Protein AF-B7ARJ6-F1 (afdb_monomer)

Foldseek 3Di:
DADDDQQAAVVVVVVCCVPPVDPDYYHPQVVVVVVCVVVVHDDDDDWFDQADSHNCRVVSNVVRVVVRVVVVVVVVVVVVVVVD

Sequence (84 aa):
MSGDQFISDKAVKERIISNFGGMCTEMEGAAIAQAAYVNKIPFLIMRAISDKADDSATVDYPAFEAQAIKNSVTLLTAIAAKLG

Nearest PDB structures (foldseek):
  4bmx-assembly1_B  TM=9.925E-01  e=6.871E-04  Helicobacter pylori 26695
  6dyu-assembly1_A  TM=9.892E-01  e=9.691E-04  Helicobacter pylori
  4jwt-assembly1_A-2  TM=9.858E-01  e=1.680E-03  Sulfurimonas denitrificans DSM 1251
  4ffs-assembly1_A  TM=9.955E-01  e=2.370E-03  Helicobacter pylori J99
  4jos-assembly1_A  TM=9.941E-01  e=7.122E-03  Francisella philomiragia subsp. philomiragia ATCC 25017

Radius of gyration: 14.54 Å; Cα contacts (8 Å, |Δi|>4): 81; chains: 1; bounding box: 26×28×35 Å

Secondary structure (DSSP, 8-state):
-B-SS----HHHHHHHHHHH--S--BSSHHHHHHHHHHTT------------SSTTHHHHHHHHHHHHHHHHHHHHHHHHTT--

InterPro domains:
  IPR000845 Nucleoside phosphorylase domain [PF01048] (1-79)
  IPR035994 Nucleoside phosphorylase s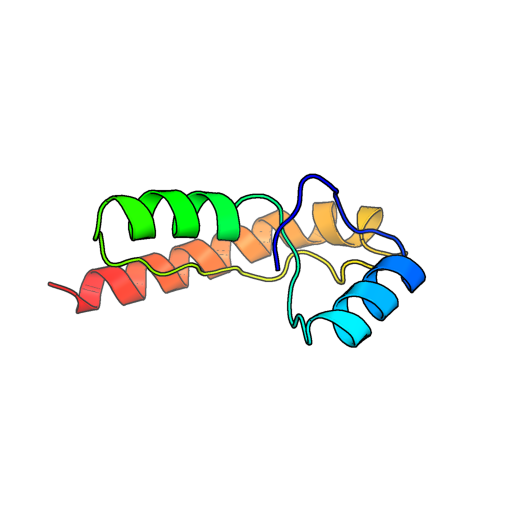uperfamily [G3DSA:3.40.50.1580] (1-83)
  IPR035994 Nucleoside phosphorylase superfamily [SSF53167] (2-78)

Mean predicted aligned error: 2.96 Å

pLDDT: mean 95.05, std 4.31, range [66.25, 98.75]

Organism: NCBI:txid483218

Structure (mmCIF, N/CA/C/O backbone):
data_AF-B7ARJ6-F1
#
_entry.id   AF-B7ARJ6-F1
#
loop_
_atom_site.group_PDB
_atom_site.id
_atom_site.type_symbol
_atom_site.label_atom_id
_atom_site.label_alt_id
_atom_site.label_comp_id
_atom_site.label_asym_id
_atom_site.label_entity_id
_atom_site.label_seq_id
_atom_site.pdbx_PDB_ins_code
_atom_site.Cartn_x
_atom_site.Cartn_y
_atom_site.Cartn_z
_atom_site.occupancy
_atom_site.B_iso_or_equiv
_atom_site.auth_seq_id
_atom_site.auth_comp_id
_atom_site.auth_asym_id
_atom_site.auth_atom_id
_atom_site.pdbx_PDB_model_num
ATOM 1 N N . MET A 1 1 ? -4.133 -3.055 -1.817 1.00 92.81 1 MET A N 1
ATOM 2 C CA . MET A 1 1 ? -4.105 -4.530 -1.744 1.00 92.81 1 MET A CA 1
ATOM 3 C C . MET A 1 1 ? -2.756 -4.918 -1.168 1.00 92.81 1 MET A C 1
ATOM 5 O O . MET A 1 1 ? -1.824 -4.150 -1.370 1.00 92.81 1 MET A O 1
ATOM 9 N N . SER A 1 2 ? -2.665 -6.014 -0.416 1.00 97.25 2 SER A N 1
ATOM 10 C CA . SER A 1 2 ? -1.426 -6.377 0.281 1.00 97.25 2 SER A CA 1
ATOM 11 C C . SER A 1 2 ? -1.027 -7.819 0.010 1.00 97.25 2 SER A C 1
ATOM 13 O O . SER A 1 2 ? -1.902 -8.683 -0.072 1.00 97.25 2 SER A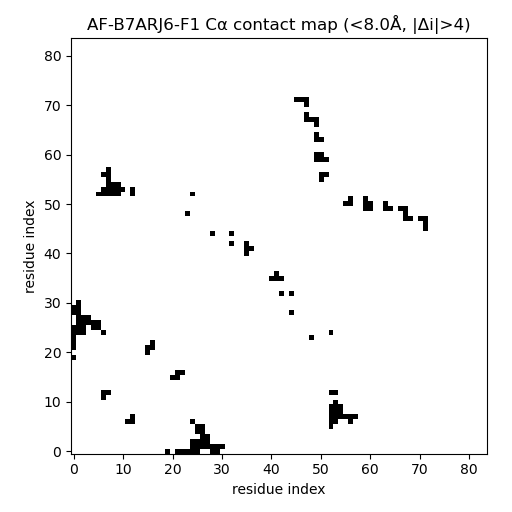 O 1
ATOM 15 N N . GLY A 1 3 ? 0.274 -8.081 -0.072 1.00 96.62 3 GLY A N 1
ATOM 16 C CA . GLY A 1 3 ? 0.834 -9.431 -0.120 1.00 96.62 3 GLY A CA 1
ATOM 17 C C . GLY A 1 3 ? 2.359 -9.419 -0.060 1.00 96.62 3 GLY A C 1
ATOM 18 O O . GLY A 1 3 ? 2.971 -8.396 -0.341 1.00 96.62 3 GLY A O 1
ATOM 19 N N . ASP A 1 4 ? 2.972 -10.560 0.257 1.00 97.19 4 ASP A N 1
ATOM 20 C CA . ASP A 1 4 ? 4.424 -10.699 0.486 1.00 97.19 4 ASP A CA 1
ATOM 21 C C . ASP A 1 4 ? 5.251 -10.751 -0.814 1.00 97.19 4 ASP A C 1
ATOM 23 O O . ASP A 1 4 ? 6.119 -11.605 -1.003 1.00 97.19 4 ASP A O 1
ATOM 27 N N . GLN A 1 5 ? 4.951 -9.869 -1.765 1.00 96.00 5 GLN A N 1
ATOM 28 C CA . GLN A 1 5 ? 5.678 -9.747 -3.024 1.00 96.00 5 GLN A CA 1
ATOM 29 C C . GLN A 1 5 ? 5.801 -8.278 -3.411 1.00 96.00 5 GLN A C 1
ATOM 31 O O . GLN A 1 5 ? 4.808 -7.551 -3.456 1.00 96.00 5 GLN A O 1
ATOM 36 N N . PHE A 1 6 ? 7.015 -7.863 -3.770 1.00 96.25 6 PHE A N 1
ATOM 37 C CA . PHE A 1 6 ? 7.203 -6.613 -4.491 1.00 96.25 6 PHE A CA 1
ATOM 38 C C . PHE A 1 6 ? 6.695 -6.794 -5.926 1.00 96.25 6 PHE A C 1
ATOM 40 O O . PHE A 1 6 ? 7.222 -7.611 -6.681 1.00 96.25 6 PHE A O 1
ATOM 47 N N . ILE A 1 7 ? 5.632 -6.074 -6.286 1.00 96.75 7 ILE A N 1
ATOM 48 C CA . ILE A 1 7 ? 5.002 -6.193 -7.602 1.00 96.75 7 ILE A CA 1
ATOM 49 C C . ILE A 1 7 ? 5.726 -5.270 -8.577 1.00 96.75 7 ILE A C 1
ATOM 51 O O . ILE A 1 7 ? 5.604 -4.057 -8.480 1.00 96.75 7 ILE A O 1
ATOM 55 N N . SER A 1 8 ? 6.452 -5.849 -9.527 1.00 96.19 8 SER A N 1
ATOM 56 C CA . SER A 1 8 ? 7.214 -5.115 -10.547 1.00 96.19 8 SER A CA 1
ATOM 57 C C . SER A 1 8 ? 6.971 -5.639 -11.963 1.00 96.19 8 SER A C 1
ATOM 59 O O . SER A 1 8 ? 7.796 -5.440 -12.844 1.00 96.19 8 SER A O 1
ATOM 61 N N . ASP A 1 9 ? 5.888 -6.390 -12.155 1.00 96.06 9 ASP A N 1
ATOM 62 C CA . ASP A 1 9 ? 5.523 -7.009 -13.427 1.00 96.06 9 ASP A CA 1
ATOM 63 C C . ASP A 1 9 ? 4.113 -6.556 -13.805 1.00 96.06 9 ASP A C 1
ATOM 65 O O . ASP A 1 9 ? 3.159 -6.673 -13.018 1.00 96.06 9 ASP A O 1
ATOM 69 N N . LYS A 1 10 ? 3.973 -6.029 -15.022 1.00 95.94 10 LYS A N 1
ATOM 70 C CA . LYS A 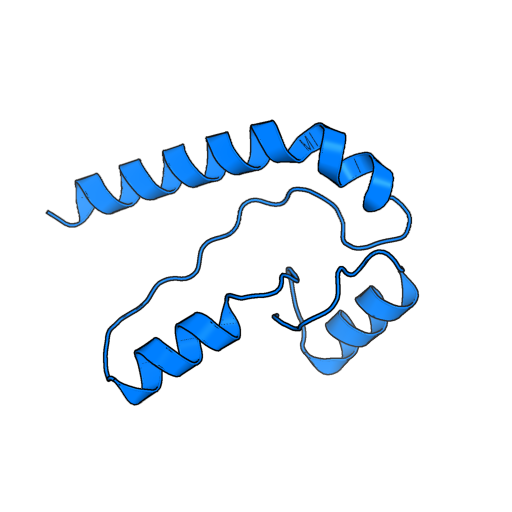1 10 ? 2.703 -5.486 -15.509 1.00 95.94 10 LYS A CA 1
ATOM 71 C C . LYS A 1 10 ? 1.579 -6.528 -15.551 1.00 95.94 10 LYS A C 1
ATOM 73 O O . LYS A 1 10 ? 0.443 -6.198 -15.206 1.00 95.94 10 LYS A O 1
ATOM 78 N N . ALA A 1 11 ? 1.862 -7.773 -15.931 1.00 96.88 11 ALA A N 1
ATOM 79 C CA . ALA A 1 11 ? 0.851 -8.828 -15.989 1.00 96.88 11 ALA A CA 1
ATOM 80 C C . ALA A 1 11 ? 0.357 -9.204 -14.583 1.00 96.88 11 ALA A C 1
ATOM 82 O O . ALA A 1 11 ? -0.836 -9.451 -14.375 1.00 96.88 11 ALA A O 1
ATOM 83 N N . VAL A 1 12 ? 1.247 -9.188 -13.585 1.00 96.25 12 VAL A N 1
ATOM 84 C CA . VAL A 1 12 ? 0.856 -9.374 -12.180 1.00 96.25 12 VAL A CA 1
ATOM 85 C C . VAL A 1 12 ? -0.055 -8.237 -11.711 1.00 96.25 12 VAL A C 1
ATOM 87 O O . VAL A 1 12 ? -1.102 -8.511 -11.120 1.00 96.25 12 VAL A O 1
ATOM 90 N N . LYS A 1 13 ? 0.280 -6.980 -12.023 1.00 96.12 13 LYS A N 1
ATOM 91 C CA . LYS A 1 13 ? -0.571 -5.809 -11.742 1.00 96.12 13 LYS A CA 1
ATOM 92 C C . LYS A 1 13 ? -1.949 -5.918 -12.392 1.00 96.12 13 LYS A C 1
ATOM 94 O O . LYS A 1 13 ? -2.955 -5.702 -11.720 1.00 96.12 13 LYS A O 1
ATOM 99 N N . GLU A 1 14 ? -2.022 -6.288 -13.667 1.00 96.81 14 GLU A N 1
ATOM 100 C CA . GLU A 1 14 ? -3.295 -6.456 -14.383 1.00 96.81 14 GLU A CA 1
ATOM 101 C C . GLU A 1 14 ? -4.166 -7.547 -13.749 1.00 96.81 14 GLU A C 1
ATOM 103 O O . GLU A 1 14 ? -5.360 -7.333 -13.524 1.00 96.81 14 GLU A O 1
ATOM 108 N N . ARG A 1 15 ? -3.570 -8.681 -13.358 1.00 96.62 15 ARG A N 1
ATOM 109 C CA . ARG A 1 15 ? -4.272 -9.746 -12.624 1.00 96.62 15 ARG A CA 1
ATOM 110 C C . ARG A 1 15 ? -4.827 -9.251 -11.288 1.00 96.62 15 ARG A C 1
ATOM 112 O O . ARG A 1 15 ? -5.957 -9.576 -10.929 1.00 96.62 15 ARG A O 1
ATOM 119 N N . ILE A 1 16 ? -4.047 -8.465 -10.550 1.00 95.94 16 ILE A N 1
ATOM 120 C CA . ILE A 1 16 ? -4.459 -7.865 -9.274 1.00 95.94 16 ILE A CA 1
ATOM 121 C C . ILE A 1 16 ? -5.650 -6.919 -9.468 1.00 95.94 16 ILE A C 1
ATOM 123 O O . ILE A 1 16 ? -6.628 -7.002 -8.722 1.00 95.94 16 ILE A O 1
ATOM 127 N N . ILE A 1 17 ? -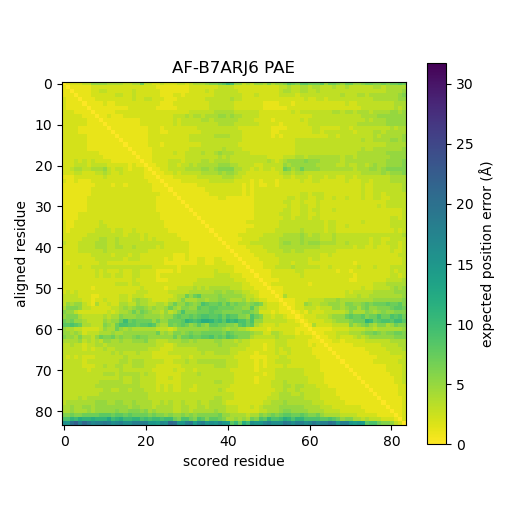5.582 -6.039 -10.471 1.00 96.44 17 ILE A N 1
ATOM 128 C CA . ILE A 1 17 ? -6.661 -5.099 -10.797 1.00 96.44 17 ILE A CA 1
ATOM 129 C C . ILE A 1 17 ? -7.923 -5.870 -11.190 1.00 96.44 17 ILE A C 1
ATOM 131 O O . ILE A 1 17 ? -8.991 -5.589 -10.655 1.00 96.44 17 ILE A O 1
ATOM 135 N N . SER A 1 18 ? -7.802 -6.871 -12.064 1.00 97.44 18 SER A N 1
ATOM 136 C CA . SER A 1 18 ? -8.942 -7.667 -12.531 1.00 97.44 18 SER A CA 1
ATOM 137 C C . SER A 1 18 ? -9.628 -8.442 -11.405 1.00 97.44 18 SER A C 1
ATOM 139 O O . SER A 1 18 ? -10.852 -8.531 -11.387 1.00 97.44 18 SER A O 1
ATOM 141 N N . ASN A 1 19 ? -8.861 -9.021 -10.478 1.00 97.31 19 ASN A N 1
ATOM 142 C CA . ASN A 1 19 ? -9.420 -9.873 -9.426 1.00 97.31 19 ASN A CA 1
ATOM 143 C C . ASN A 1 19 ? -9.975 -9.078 -8.240 1.00 97.31 19 ASN A C 1
ATOM 145 O O . ASN A 1 19 ? -10.913 -9.533 -7.590 1.00 97.31 19 ASN A O 1
ATOM 149 N N . PHE A 1 20 ? -9.380 -7.922 -7.927 1.00 96.19 20 PHE A N 1
ATOM 150 C CA . PHE A 1 20 ? -9.635 -7.225 -6.661 1.00 96.19 20 PHE A CA 1
ATOM 151 C C . PHE A 1 20 ? -9.953 -5.733 -6.808 1.00 96.19 20 PHE A C 1
ATOM 153 O O . P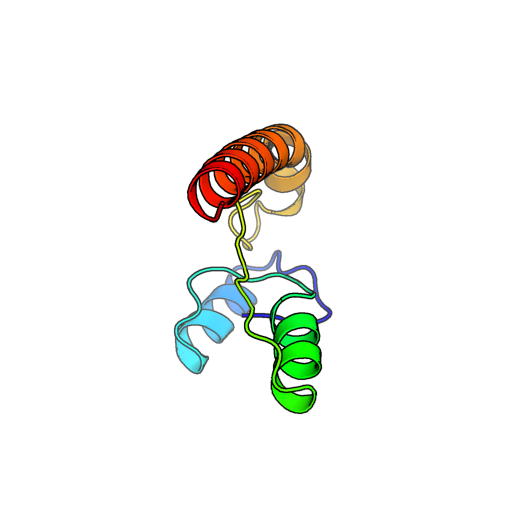HE A 1 20 ? -10.252 -5.087 -5.807 1.00 96.19 20 PHE A O 1
ATOM 160 N N . GLY A 1 21 ? -9.846 -5.152 -8.008 1.00 95.19 21 GLY A N 1
ATOM 161 C CA . GLY A 1 21 ? -10.028 -3.710 -8.219 1.00 95.19 21 GLY A CA 1
ATOM 162 C C . GLY A 1 21 ? -8.999 -2.848 -7.477 1.00 95.19 21 GLY A C 1
ATOM 163 O O . GLY A 1 21 ? -9.293 -1.716 -7.098 1.00 95.19 21 GLY A O 1
ATOM 164 N N . GLY A 1 22 ? -7.807 -3.388 -7.200 1.00 91.19 22 GLY A N 1
ATOM 165 C CA . G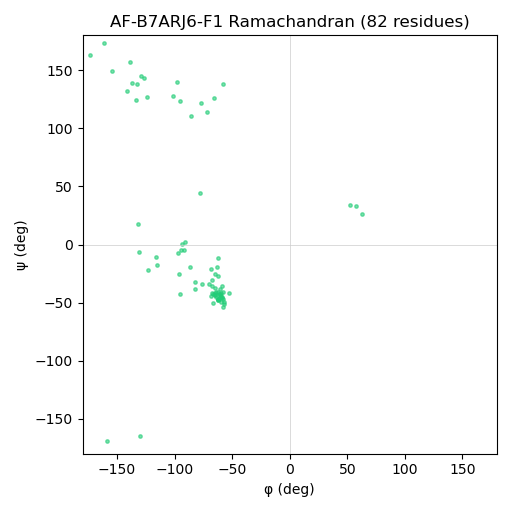LY A 1 22 ? -6.793 -2.710 -6.393 1.00 91.19 22 GLY A CA 1
ATOM 166 C C . GLY A 1 22 ? -6.242 -1.447 -7.063 1.00 91.19 22 GLY A C 1
ATOM 167 O O . GLY A 1 22 ? -5.735 -1.509 -8.176 1.00 91.19 22 GLY A O 1
ATOM 168 N N . MET A 1 23 ? -6.279 -0.310 -6.361 1.00 93.25 23 MET A N 1
ATOM 169 C CA . MET A 1 23 ? -5.704 0.964 -6.836 1.00 93.25 23 MET A CA 1
ATOM 170 C C . MET A 1 23 ? -4.212 1.133 -6.498 1.00 93.25 23 MET A C 1
ATOM 172 O O . MET A 1 23 ? -3.529 1.973 -7.073 1.00 93.25 23 MET A O 1
ATOM 176 N N . CYS A 1 24 ? -3.720 0.365 -5.527 1.00 95.56 24 CYS A N 1
ATOM 177 C CA . CYS A 1 24 ? -2.347 0.372 -5.026 1.00 95.56 24 CYS A CA 1
ATOM 178 C C . CYS A 1 24 ? -2.046 -1.007 -4.418 1.00 95.56 24 CYS A C 1
ATOM 180 O O . CYS A 1 24 ? -2.962 -1.668 -3.903 1.00 95.56 24 CYS A O 1
ATOM 182 N N . THR A 1 25 ? -0.784 -1.433 -4.475 1.00 96.81 25 THR A N 1
ATOM 183 C CA . THR A 1 25 ? -0.293 -2.665 -3.852 1.00 96.81 25 THR A CA 1
ATOM 184 C C . THR A 1 25 ? 0.914 -2.380 -2.964 1.00 96.81 25 THR A C 1
ATOM 186 O O . THR A 1 25 ? 1.712 -1.503 -3.273 1.00 96.81 25 THR A O 1
ATOM 189 N N . GLU A 1 26 ? 1.012 -3.087 -1.844 1.00 97.19 26 GLU A N 1
ATOM 190 C CA . GLU A 1 26 ? 2.087 -2.987 -0.848 1.00 97.19 26 GLU A CA 1
ATOM 191 C C . GLU A 1 26 ? 2.124 -4.288 -0.023 1.00 97.19 26 GLU A C 1
ATOM 193 O O . GLU A 1 26 ? 1.494 -5.265 -0.425 1.00 97.19 26 GLU A O 1
ATOM 198 N N . MET A 1 27 ? 2.871 -4.355 1.081 1.00 98.19 27 MET A N 1
ATOM 199 C CA . MET A 1 27 ? 3.183 -5.637 1.728 1.00 98.19 27 MET A CA 1
ATOM 200 C C . MET A 1 27 ? 2.589 -5.812 3.137 1.00 98.19 27 MET A C 1
ATOM 202 O O . MET A 1 27 ? 2.444 -6.941 3.588 1.00 98.19 27 MET A O 1
ATOM 206 N N . GLU A 1 28 ? 2.154 -4.753 3.830 1.00 98.38 28 GLU A N 1
ATOM 207 C CA . GLU A 1 28 ? 1.797 -4.848 5.262 1.00 98.38 28 GLU A CA 1
ATOM 208 C C . GLU A 1 28 ? 0.370 -4.405 5.610 1.00 98.38 28 GLU A C 1
ATOM 210 O O . GLU A 1 28 ? -0.163 -4.784 6.653 1.00 98.38 28 GLU A O 1
ATOM 215 N N . GLY A 1 29 ? -0.269 -3.587 4.775 1.00 98.06 29 GLY A N 1
ATOM 216 C CA . GLY A 1 29 ? -1.471 -2.827 5.115 1.00 98.06 29 GLY A CA 1
ATOM 217 C C . GLY A 1 29 ? -2.638 -3.706 5.550 1.00 98.06 29 GLY A C 1
ATOM 218 O O . GLY A 1 29 ? -3.262 -3.432 6.573 1.00 98.06 29 GLY A O 1
ATOM 219 N N . ALA A 1 30 ? -2.908 -4.792 4.823 1.00 97.88 30 ALA A N 1
ATOM 220 C CA . ALA A 1 30 ? -3.951 -5.750 5.171 1.00 97.88 30 ALA A CA 1
ATOM 221 C C . ALA A 1 30 ? -3.597 -6.569 6.418 1.00 97.88 30 ALA A C 1
ATOM 223 O O . ALA A 1 30 ? -4.495 -6.866 7.197 1.00 97.88 30 ALA A O 1
ATOM 224 N N . ALA A 1 31 ? -2.320 -6.896 6.645 1.00 98.50 31 ALA A N 1
ATOM 225 C CA . ALA A 1 31 ? -1.891 -7.615 7.846 1.00 98.50 31 ALA A CA 1
ATOM 226 C C . ALA A 1 31 ? -2.051 -6.742 9.104 1.00 98.50 31 ALA A C 1
ATOM 228 O O . ALA A 1 31 ? -2.618 -7.183 10.106 1.00 98.50 31 ALA A O 1
ATOM 229 N N . ILE A 1 32 ? -1.646 -5.468 9.031 1.00 98.50 32 ILE A N 1
ATOM 230 C CA . ILE A 1 32 ? -1.867 -4.476 10.096 1.00 98.50 32 ILE A CA 1
ATOM 231 C C . ILE A 1 32 ? -3.369 -4.278 10.332 1.00 98.50 32 ILE A C 1
ATOM 233 O O . ILE A 1 32 ? -3.828 -4.323 11.474 1.00 98.50 32 ILE A O 1
ATOM 237 N N . ALA A 1 33 ? -4.147 -4.102 9.260 1.00 98.44 33 ALA A N 1
ATOM 238 C CA . ALA A 1 33 ? -5.600 -3.960 9.333 1.00 98.44 33 ALA A CA 1
ATOM 239 C C . ALA A 1 33 ? -6.272 -5.188 9.963 1.00 98.44 33 ALA A C 1
ATOM 241 O O . ALA A 1 33 ? -7.156 -5.038 10.802 1.00 98.44 33 ALA A O 1
ATOM 242 N N . GLN A 1 34 ? -5.836 -6.399 9.609 1.00 98.69 34 GLN A N 1
ATOM 243 C CA . GLN A 1 34 ? -6.337 -7.643 10.187 1.00 98.69 34 GLN A CA 1
ATOM 244 C C . GLN A 1 34 ? -6.054 -7.699 11.691 1.00 98.69 34 GLN A C 1
ATOM 246 O O . GLN A 1 34 ? -6.965 -7.982 12.469 1.00 98.69 34 GLN A O 1
ATOM 251 N N . ALA A 1 35 ? -4.823 -7.388 12.109 1.00 98.62 35 ALA A N 1
ATOM 252 C CA . ALA A 1 35 ? -4.447 -7.347 13.519 1.00 98.62 35 ALA A CA 1
ATOM 253 C C . ALA A 1 35 ? -5.270 -6.307 14.303 1.00 98.62 35 ALA A C 1
ATOM 255 O O . ALA A 1 35 ? -5.765 -6.605 15.391 1.00 98.62 35 ALA A O 1
ATOM 256 N N . ALA A 1 36 ? -5.480 -5.110 13.750 1.00 98.75 36 ALA A N 1
ATOM 257 C CA . ALA A 1 36 ? -6.316 -4.081 14.369 1.00 98.75 36 ALA A CA 1
ATOM 258 C C . ALA A 1 36 ? -7.790 -4.512 14.456 1.00 98.75 36 ALA A C 1
ATOM 260 O O . ALA A 1 36 ? -8.420 -4.370 15.506 1.00 98.75 36 ALA A O 1
ATOM 261 N N . TYR A 1 37 ? -8.319 -5.110 13.384 1.00 98.62 37 TYR A N 1
ATOM 262 C CA . TYR A 1 37 ? -9.697 -5.588 13.300 1.00 98.62 37 TYR A CA 1
ATOM 263 C C . TYR A 1 37 ? -10.014 -6.641 14.368 1.00 98.62 37 TYR A C 1
ATOM 265 O O . TYR A 1 37 ? -10.991 -6.482 15.102 1.00 98.62 37 TYR A O 1
ATOM 273 N N . VAL A 1 38 ? -9.177 -7.677 14.523 1.00 98.69 38 VAL A N 1
ATOM 274 C CA . VAL A 1 38 ? -9.410 -8.727 15.540 1.00 98.69 38 VAL A CA 1
ATOM 275 C C . VAL A 1 38 ? -9.329 -8.190 16.973 1.00 98.69 38 VAL A C 1
ATOM 277 O O . VAL A 1 38 ? -9.986 -8.722 17.865 1.00 98.69 38 VAL A O 1
ATOM 280 N N . ASN A 1 39 ? -8.587 -7.099 17.185 1.00 98.62 39 ASN A N 1
ATOM 281 C CA . ASN A 1 39 ? -8.482 -6.405 18.470 1.00 98.62 39 ASN A CA 1
ATOM 282 C C . ASN A 1 39 ? -9.512 -5.275 18.649 1.00 98.62 39 ASN A C 1
ATOM 284 O O . ASN A 1 39 ? -9.504 -4.608 19.681 1.00 98.62 39 ASN A O 1
ATOM 288 N N . LYS A 1 40 ? -10.416 -5.059 17.682 1.00 98.38 40 LYS A N 1
ATOM 289 C CA . LYS A 1 40 ? -11.434 -3.990 17.698 1.00 98.38 40 LYS A CA 1
ATOM 290 C C . LYS A 1 40 ? -10.840 -2.579 17.834 1.00 98.38 40 LYS A C 1
ATOM 292 O O . LYS A 1 40 ? -11.461 -1.698 18.428 1.00 98.38 40 LYS A O 1
ATOM 297 N N . ILE A 1 41 ? -9.652 -2.358 17.278 1.00 98.31 41 ILE A N 1
ATOM 298 C CA . ILE A 1 41 ? -8.982 -1.054 17.265 1.00 98.31 41 ILE A CA 1
ATOM 299 C C . ILE A 1 41 ? -9.299 -0.361 15.930 1.00 98.31 41 ILE A C 1
ATOM 301 O O . ILE A 1 41 ? -9.020 -0.942 14.878 1.00 98.31 41 ILE A O 1
ATOM 305 N N . PRO A 1 42 ? -9.875 0.858 15.928 1.00 97.38 42 PRO A N 1
ATOM 306 C CA . PRO A 1 42 ? -10.035 1.642 14.708 1.00 97.38 42 PRO A CA 1
ATOM 307 C C . PRO A 1 42 ? -8.679 1.898 14.052 1.00 97.38 42 PRO A C 1
ATOM 309 O O . PRO A 1 42 ? -7.707 2.218 14.733 1.00 97.38 42 PRO A O 1
ATOM 312 N N . PHE A 1 43 ? -8.611 1.786 12.730 1.00 97.06 43 PHE A N 1
ATOM 313 C CA . PHE A 1 43 ? -7.363 1.953 11.995 1.00 97.06 43 PHE A CA 1
ATOM 314 C C . PHE A 1 43 ? -7.571 2.741 10.703 1.00 97.06 43 PHE A C 1
ATOM 316 O O . PHE A 1 43 ? -8.661 2.775 10.134 1.00 97.06 43 PHE A O 1
ATOM 323 N N . LEU A 1 44 ? -6.484 3.350 10.231 1.00 95.94 44 LEU A N 1
ATOM 324 C CA . LEU A 1 44 ? -6.379 4.013 8.939 1.00 95.94 44 LEU A CA 1
ATOM 325 C C . LEU A 1 44 ? -5.072 3.557 8.289 1.00 95.94 44 LEU A C 1
ATOM 327 O O . LEU A 1 44 ? -4.005 3.714 8.878 1.00 95.94 44 LEU A O 1
ATOM 331 N N . ILE A 1 45 ? -5.155 3.013 7.076 1.00 96.44 45 ILE A N 1
ATOM 332 C CA . ILE A 1 45 ? -3.981 2.729 6.249 1.00 96.44 45 ILE A CA 1
ATOM 333 C C . ILE A 1 45 ? -3.870 3.828 5.200 1.00 96.44 45 ILE A C 1
ATOM 335 O O . ILE A 1 45 ? -4.828 4.112 4.482 1.00 96.44 45 ILE A O 1
ATOM 339 N N . MET A 1 46 ? -2.692 4.434 5.106 1.00 95.25 46 MET A N 1
ATOM 340 C CA . MET A 1 46 ? -2.394 5.496 4.154 1.00 95.25 46 MET A CA 1
ATOM 341 C C . MET A 1 46 ? -1.064 5.199 3.471 1.00 95.25 46 MET A C 1
ATOM 343 O O . MET A 1 46 ? -0.111 4.771 4.119 1.00 95.25 46 MET A O 1
ATOM 347 N N . ARG A 1 47 ? -1.003 5.422 2.157 1.00 95.81 47 ARG A N 1
ATOM 348 C CA . ARG A 1 47 ? 0.192 5.195 1.342 1.00 95.81 47 ARG A CA 1
ATOM 349 C C . ARG A 1 47 ? 0.385 6.363 0.379 1.00 95.81 47 ARG A C 1
ATOM 351 O O . ARG A 1 47 ? -0.577 6.845 -0.214 1.00 95.81 47 ARG A O 1
ATOM 358 N N . ALA A 1 48 ? 1.632 6.793 0.221 1.00 95.88 48 ALA A N 1
ATOM 359 C CA . ALA A 1 48 ? 2.062 7.626 -0.894 1.00 95.88 48 ALA A CA 1
ATOM 360 C C . ALA A 1 48 ? 2.710 6.721 -1.947 1.00 95.88 48 ALA A C 1
ATOM 362 O O . ALA A 1 48 ? 3.427 5.788 -1.595 1.00 95.88 48 ALA A O 1
ATOM 363 N N . ILE A 1 49 ? 2.437 6.981 -3.223 1.00 96.06 49 ILE A N 1
ATOM 364 C CA . ILE A 1 49 ? 2.897 6.130 -4.324 1.00 96.06 49 ILE A CA 1
ATOM 365 C C . ILE A 1 49 ? 4.382 6.397 -4.609 1.00 96.06 49 ILE A C 1
ATOM 367 O O . ILE A 1 49 ? 4.752 7.534 -4.900 1.00 96.06 49 ILE A O 1
ATOM 371 N N . SER A 1 50 ? 5.209 5.353 -4.518 1.00 94.44 50 SER A N 1
ATOM 372 C CA . SER A 1 50 ? 6.648 5.353 -4.836 1.00 94.44 50 SER A CA 1
ATOM 373 C C . SER A 1 50 ? 6.956 4.868 -6.251 1.00 94.44 50 SER A C 1
ATOM 375 O O . SER A 1 50 ? 7.984 5.215 -6.813 1.00 94.44 50 SER A O 1
ATOM 377 N N . ASP A 1 51 ? 6.082 4.058 -6.832 1.00 96.00 51 ASP A N 1
ATOM 378 C CA . ASP A 1 51 ? 6.287 3.419 -8.126 1.00 96.00 51 ASP A CA 1
ATOM 379 C C . ASP A 1 51 ? 4.942 2.957 -8.703 1.00 96.00 51 ASP A C 1
ATOM 381 O O . ASP A 1 51 ? 3.890 3.072 -8.067 1.00 96.00 51 ASP A O 1
ATOM 385 N N . LYS A 1 52 ? 4.956 2.469 -9.942 1.00 94.44 52 LYS A N 1
ATOM 386 C CA . LYS A 1 52 ? 3.737 2.089 -10.666 1.00 94.44 52 LYS A CA 1
ATOM 387 C C . LYS A 1 52 ? 3.364 0.617 -10.525 1.00 94.44 52 LYS A C 1
ATOM 389 O O . LYS A 1 52 ? 2.350 0.224 -11.111 1.00 94.44 52 LYS A O 1
ATOM 394 N N . ALA A 1 53 ? 4.127 -0.174 -9.776 1.00 92.25 53 ALA A N 1
ATOM 395 C CA . ALA A 1 53 ? 3.961 -1.618 -9.658 1.00 92.25 53 ALA A CA 1
ATOM 396 C C . ALA A 1 53 ? 3.922 -2.354 -11.014 1.00 92.25 53 A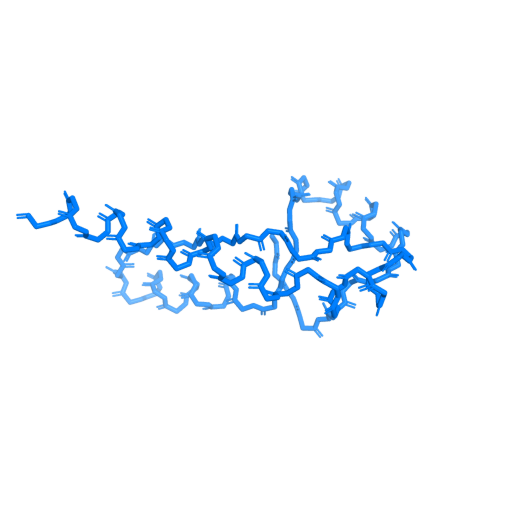LA A C 1
ATOM 398 O O . ALA A 1 53 ? 3.162 -3.300 -11.205 1.00 92.25 53 ALA A O 1
ATOM 399 N N . ASP A 1 54 ? 4.675 -1.867 -11.995 1.00 92.12 54 ASP A N 1
ATOM 400 C CA . ASP A 1 54 ? 4.856 -2.489 -13.306 1.00 92.12 54 ASP A CA 1
ATOM 401 C C . ASP A 1 54 ? 6.352 -2.573 -13.633 1.00 92.12 54 ASP A C 1
ATOM 403 O O . ASP A 1 54 ? 7.192 -2.438 -12.743 1.00 92.12 54 ASP A O 1
ATOM 407 N N . ASP A 1 55 ? 6.683 -2.815 -14.898 1.00 92.50 55 ASP A N 1
ATOM 408 C CA . ASP A 1 55 ? 8.040 -3.131 -15.341 1.00 92.50 55 ASP A CA 1
ATOM 409 C C . ASP A 1 55 ? 9.058 -1.992 -15.085 1.00 92.50 55 ASP A C 1
ATOM 411 O O . ASP A 1 55 ? 10.264 -2.216 -15.199 1.00 92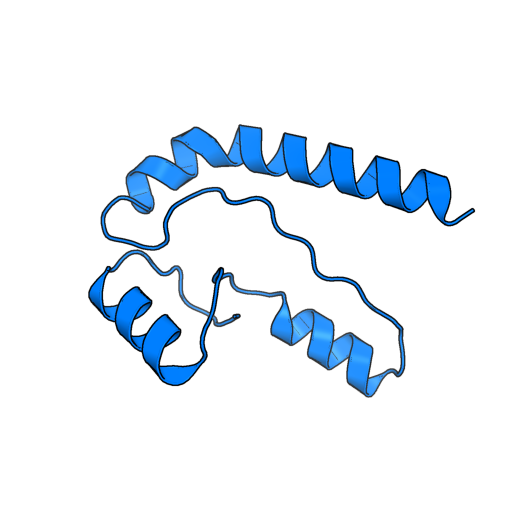.50 55 ASP A O 1
ATOM 415 N N . SER A 1 56 ? 8.616 -0.775 -14.717 1.00 89.88 56 SER A N 1
ATOM 416 C CA . SER A 1 56 ? 9.504 0.321 -14.290 1.00 89.88 56 SER A CA 1
ATOM 417 C C . SER A 1 56 ? 9.750 0.389 -12.781 1.00 89.88 56 SER A C 1
ATOM 419 O O . SER A 1 56 ? 10.576 1.193 -12.343 1.00 89.88 56 SER A O 1
ATOM 421 N N . ALA A 1 57 ? 9.093 -0.442 -11.966 1.00 84.81 57 ALA A N 1
ATOM 422 C CA . ALA A 1 57 ? 9.076 -0.294 -10.509 1.00 84.81 57 ALA A CA 1
ATOM 423 C C . ALA A 1 57 ? 10.468 -0.340 -9.862 1.00 84.81 57 ALA A C 1
ATOM 425 O O . ALA A 1 57 ? 10.738 0.407 -8.926 1.00 84.81 57 ALA A O 1
ATOM 426 N N . THR A 1 58 ? 11.389 -1.149 -10.389 1.00 88.19 58 THR A N 1
ATOM 427 C CA . THR A 1 58 ? 12.765 -1.242 -9.869 1.00 88.19 58 THR A CA 1
ATOM 428 C C . THR A 1 58 ? 13.592 0.025 -10.101 1.00 88.19 58 THR A C 1
ATOM 430 O O . THR A 1 58 ? 14.592 0.229 -9.418 1.00 88.19 58 THR A O 1
ATOM 433 N N . VAL A 1 59 ? 13.201 0.863 -11.067 1.00 88.25 59 VAL A N 1
ATOM 434 C CA . VAL A 1 59 ? 13.834 2.160 -11.359 1.00 88.25 59 VAL A CA 1
ATOM 435 C C . VAL A 1 59 ? 13.089 3.295 -10.661 1.00 88.25 59 VAL A C 1
ATOM 437 O O . VAL A 1 59 ? 13.720 4.173 -10.076 1.00 88.25 59 VAL A O 1
ATOM 440 N N . ASP A 1 60 ? 11.756 3.263 -10.694 1.00 89.19 60 ASP A N 1
ATOM 441 C CA . ASP A 1 60 ? 10.909 4.292 -10.090 1.00 89.19 60 ASP A CA 1
ATOM 442 C C . ASP A 1 60 ? 11.069 4.320 -8.565 1.00 89.19 60 ASP A C 1
ATOM 444 O O . ASP A 1 60 ? 11.226 5.392 -7.980 1.00 89.19 60 ASP A O 1
ATOM 448 N N . TYR A 1 61 ? 11.098 3.152 -7.917 1.00 86.44 61 TYR A N 1
ATOM 449 C CA . TYR A 1 61 ? 11.105 3.072 -6.459 1.00 86.44 61 TYR A CA 1
ATOM 450 C C . TYR A 1 61 ? 12.303 3.816 -5.827 1.00 86.44 61 TYR A C 1
ATOM 452 O O . TYR A 1 61 ? 12.059 4.742 -5.048 1.00 86.44 61 TYR A O 1
ATOM 460 N N . PRO A 1 62 ? 13.577 3.553 -6.201 1.00 89.69 62 PRO A N 1
ATOM 461 C CA . PRO A 1 62 ? 14.713 4.315 -5.668 1.00 89.69 62 PRO A CA 1
ATOM 462 C C . PRO A 1 62 ? 14.676 5.813 -6.010 1.00 89.69 62 PRO A C 1
ATOM 464 O O . PRO A 1 62 ? 15.241 6.629 -5.282 1.00 89.69 62 PRO A O 1
ATOM 467 N N . ALA A 1 63 ? 14.033 6.195 -7.119 1.00 90.62 63 ALA A N 1
ATOM 468 C CA . ALA A 1 63 ? 13.943 7.589 -7.544 1.00 90.62 63 ALA A CA 1
ATOM 469 C C . ALA A 1 63 ? 12.916 8.390 -6.727 1.00 90.62 63 ALA A C 1
ATOM 471 O O . ALA A 1 63 ? 13.118 9.583 -6.479 1.00 90.62 63 ALA A O 1
ATOM 472 N N . PHE A 1 64 ? 11.820 7.755 -6.302 1.00 92.62 64 PHE A N 1
ATOM 473 C CA . PHE A 1 64 ? 10.679 8.452 -5.705 1.00 92.62 64 PHE A CA 1
ATOM 474 C C . PHE A 1 64 ? 10.398 8.090 -4.244 1.00 92.62 64 PHE A C 1
ATOM 476 O O . PHE A 1 64 ? 9.637 8.824 -3.607 1.00 92.62 64 PHE A O 1
ATOM 483 N N . GLU A 1 65 ? 11.023 7.057 -3.665 1.00 94.38 65 GLU A N 1
ATOM 484 C CA . GLU A 1 65 ? 10.789 6.659 -2.264 1.00 94.38 65 GLU A CA 1
ATOM 485 C C . GLU A 1 65 ? 10.963 7.830 -1.283 1.00 94.38 65 GLU A C 1
ATOM 487 O O . GLU A 1 65 ? 10.119 8.065 -0.413 1.00 94.38 65 GLU A O 1
ATOM 492 N N . ALA A 1 66 ? 11.997 8.653 -1.489 1.00 94.69 66 ALA A N 1
ATOM 493 C CA . ALA A 1 66 ? 12.308 9.794 -0.636 1.00 94.69 66 ALA A CA 1
ATOM 494 C C . ALA A 1 66 ? 11.242 10.899 -0.719 1.00 94.69 66 ALA A C 1
ATOM 496 O O . ALA A 1 66 ? 11.015 11.625 0.250 1.00 94.69 66 ALA A O 1
ATOM 497 N N . GLN A 1 67 ? 10.575 11.046 -1.865 1.00 95.94 67 GLN A N 1
ATOM 498 C CA . GLN A 1 67 ? 9.467 11.987 -2.008 1.00 95.94 67 GLN A CA 1
ATOM 499 C C . GLN A 1 67 ? 8.157 11.394 -1.480 1.00 95.94 67 GLN A C 1
ATOM 501 O O . GLN A 1 67 ? 7.385 12.101 -0.828 1.00 95.94 67 GLN A O 1
ATOM 506 N N . ALA A 1 68 ? 7.922 10.101 -1.705 1.00 95.75 68 ALA A N 1
ATOM 507 C CA . ALA A 1 68 ? 6.761 9.391 -1.187 1.00 95.75 68 ALA A CA 1
ATOM 508 C C . ALA A 1 68 ? 6.716 9.457 0.349 1.00 95.75 68 ALA A C 1
ATOM 510 O O . ALA A 1 68 ? 5.683 9.831 0.912 1.00 95.75 68 ALA A O 1
ATOM 511 N N . ILE A 1 69 ? 7.840 9.212 1.037 1.00 95.06 69 ILE A N 1
ATOM 512 C CA . ILE A 1 69 ? 7.889 9.299 2.505 1.00 95.06 69 ILE A CA 1
ATOM 513 C C . ILE A 1 69 ? 7.636 10.724 3.009 1.00 95.06 69 ILE A C 1
ATOM 515 O O . ILE A 1 69 ? 6.868 10.898 3.955 1.00 95.06 69 ILE A O 1
ATOM 519 N N . LYS A 1 70 ? 8.185 11.755 2.345 1.00 97.25 70 LYS A N 1
ATOM 520 C CA . LYS A 1 70 ? 7.904 13.163 2.683 1.00 97.25 70 LYS A CA 1
ATOM 521 C C . LYS A 1 70 ? 6.407 13.453 2.609 1.00 97.25 70 LYS A C 1
ATOM 523 O O . LYS A 1 70 ? 5.833 13.926 3.585 1.00 97.25 70 LYS A O 1
ATOM 528 N N . ASN A 1 71 ? 5.765 13.100 1.494 1.00 96.25 71 ASN A N 1
ATOM 529 C CA . ASN A 1 71 ? 4.328 13.309 1.299 1.00 96.25 71 ASN A CA 1
ATOM 530 C C . ASN A 1 71 ? 3.496 12.565 2.357 1.00 96.25 71 ASN A C 1
ATOM 532 O O . ASN A 1 71 ? 2.565 13.135 2.928 1.00 96.25 71 ASN A O 1
ATOM 536 N N . SER A 1 72 ? 3.855 11.309 2.642 1.00 96.12 72 SER A N 1
ATOM 537 C CA . SER A 1 72 ? 3.165 10.477 3.631 1.00 96.12 72 SER A CA 1
ATOM 538 C C . SER A 1 72 ? 3.249 11.075 5.037 1.00 96.12 72 SER A C 1
ATOM 540 O O . SER A 1 72 ? 2.231 11.191 5.719 1.00 96.12 72 SER A O 1
ATOM 542 N N . VAL A 1 73 ? 4.439 11.505 5.467 1.00 96.56 73 VAL A N 1
ATOM 543 C CA . VAL A 1 73 ? 4.651 12.103 6.796 1.00 96.56 73 VAL A CA 1
ATOM 544 C C . VAL A 1 73 ? 3.931 13.443 6.922 1.00 96.56 73 VAL A C 1
ATOM 546 O O . VAL A 1 73 ? 3.281 13.690 7.940 1.00 96.56 73 VAL A O 1
ATOM 549 N N . THR A 1 74 ? 3.990 14.295 5.893 1.00 97.38 74 THR A N 1
ATOM 550 C CA . THR A 1 74 ? 3.273 15.578 5.880 1.00 97.38 74 THR A CA 1
ATOM 551 C C . THR A 1 74 ? 1.773 15.379 6.078 1.00 97.38 74 THR A C 1
ATOM 553 O O . THR A 1 74 ? 1.185 16.017 6.953 1.00 97.38 74 THR A O 1
ATOM 556 N N . LEU A 1 75 ? 1.154 14.471 5.316 1.00 96.25 75 LEU A N 1
ATOM 557 C CA . LEU A 1 75 ? -0.281 14.215 5.429 1.00 96.25 75 LEU A CA 1
ATO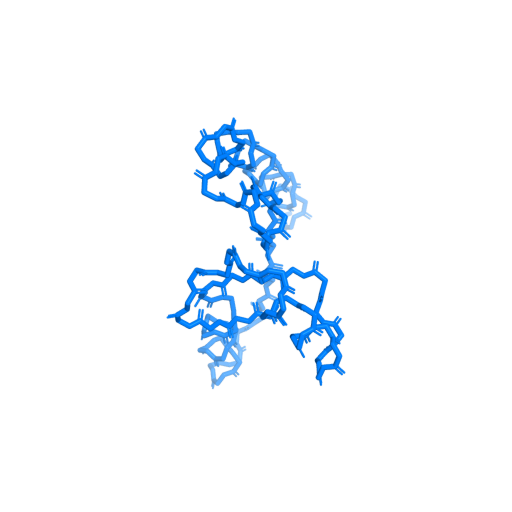M 558 C C . LEU A 1 75 ? -0.645 13.573 6.774 1.00 96.25 75 LEU A C 1
ATOM 560 O O . LEU A 1 75 ? -1.611 13.999 7.403 1.00 96.25 75 LEU A O 1
ATOM 564 N N . LEU A 1 76 ? 0.149 12.610 7.255 1.00 95.75 76 LEU A N 1
ATOM 565 C CA . LEU A 1 76 ? -0.099 11.941 8.535 1.00 95.75 76 LEU A CA 1
ATOM 566 C C . LEU A 1 76 ? -0.076 12.938 9.694 1.00 95.75 76 LEU A C 1
ATOM 568 O O . LEU A 1 76 ? -0.968 12.931 10.538 1.00 95.75 76 LEU A O 1
ATOM 572 N N . THR A 1 77 ? 0.919 13.824 9.705 1.00 96.06 77 THR A N 1
ATOM 573 C CA . THR A 1 77 ? 1.075 14.841 10.752 1.00 96.06 77 THR A CA 1
ATOM 574 C C . THR A 1 77 ? -0.085 15.833 10.719 1.00 96.06 77 THR A C 1
ATOM 576 O O . THR A 1 77 ? -0.636 16.178 11.762 1.00 96.06 77 THR A O 1
ATOM 579 N N . ALA A 1 78 ? -0.510 16.250 9.521 1.00 96.25 78 ALA A N 1
ATOM 580 C CA . ALA A 1 78 ? -1.654 17.141 9.348 1.00 96.25 78 ALA A CA 1
ATOM 581 C C . ALA A 1 78 ? -2.980 16.500 9.795 1.00 96.25 78 ALA A C 1
ATOM 583 O O . ALA A 1 78 ? -3.823 17.189 10.367 1.00 96.25 78 ALA A O 1
ATOM 584 N N . ILE A 1 79 ? -3.169 15.198 9.556 1.00 95.50 79 ILE A N 1
ATOM 585 C CA . ILE A 1 79 ? -4.332 14.446 10.050 1.00 95.50 79 ILE A CA 1
ATOM 586 C C . ILE A 1 79 ? -4.281 14.346 11.576 1.00 95.50 79 ILE A C 1
ATOM 588 O O . ILE A 1 79 ? -5.255 14.698 12.235 1.00 95.50 79 ILE A O 1
ATOM 592 N N . ALA A 1 80 ? -3.149 13.922 12.143 1.00 94.12 80 ALA A N 1
ATOM 593 C CA . ALA A 1 80 ? -2.983 13.759 13.586 1.00 94.12 80 ALA A CA 1
ATOM 594 C C . ALA A 1 80 ? -3.244 15.065 14.351 1.00 94.12 80 ALA A C 1
ATOM 596 O O . ALA A 1 80 ? -3.940 15.054 15.361 1.00 94.12 80 ALA A O 1
ATOM 597 N N . ALA A 1 81 ? -2.773 16.200 13.825 1.00 96.06 81 ALA A N 1
ATOM 598 C CA . ALA A 1 81 ? -3.008 17.519 14.412 1.00 96.06 81 ALA A CA 1
ATOM 599 C C . ALA A 1 81 ? -4.490 17.943 14.445 1.00 96.06 81 ALA A C 1
ATOM 601 O O . ALA A 1 81 ? -4.834 18.848 15.197 1.00 96.06 81 ALA A O 1
ATOM 602 N N . LYS A 1 82 ? -5.361 17.323 13.635 1.00 95.06 82 LYS A N 1
ATOM 603 C CA . LYS A 1 82 ? -6.814 17.582 13.612 1.00 95.06 82 LYS A CA 1
ATOM 604 C C . LYS A 1 82 ? -7.636 16.589 14.437 1.00 95.06 82 LYS A C 1
ATOM 606 O O . LYS A 1 82 ? -8.850 16.749 14.518 1.00 95.06 82 LYS A O 1
ATOM 611 N N . LEU A 1 83 ? -7.008 15.533 14.954 1.00 89.69 83 LEU A N 1
ATOM 612 C CA . LEU A 1 83 ? -7.674 14.494 15.746 1.00 89.69 83 LEU A CA 1
ATOM 613 C C . LEU A 1 83 ? -7.597 14.757 17.261 1.00 89.69 83 LEU A C 1
ATOM 615 O O . LEU A 1 83 ? -8.189 13.993 18.022 1.00 89.69 83 LEU A O 1
ATOM 619 N N . GLY A 1 84 ? -6.881 15.805 17.684 1.00 66.25 84 GLY A N 1
ATOM 620 C CA . GLY A 1 84 ? -6.930 16.374 19.038 1.00 66.25 84 GLY A CA 1
ATOM 621 C C . GLY A 1 84 ? -7.820 17.607 19.099 1.00 66.25 84 GLY A C 1
ATOM 622 O O . GLY A 1 84 ? -8.222 17.952 20.229 1.00 66.25 84 GLY A O 1
#

Solvent-accessible surface area (backbone atoms only — not comparable to full-atom values): 4948 Å² total; per-residue (Å²): 81,56,42,98,58,90,57,43,38,50,68,60,42,50,53,45,33,74,76,67,67,46,93,54,78,46,61,49,61,55,61,54,48,49,57,29,55,80,70,71,46,90,84,84,85,85,84,50,77,32,49,81,35,17,78,57,19,85,60,35,30,80,73,27,40,73,56,17,52,52,54,39,50,55,51,51,53,58,52,55,70,70,75,115